Protein AF-A0A0U9HES3-F1 (afdb_monomer_lite)

InterPro domains:
  IPR045527 Protein of unknown function DUF6470 [PF20074] (12-110)

Radius of gyration: 42.8 Å; chains: 1; bounding box: 64×33×128 Å

pLDDT: mean 76.08, std 17.08, range [38.56, 95.5]

Structure (mmCIF, N/CA/C/O backbone):
data_AF-A0A0U9HES3-F1
#
_entry.id   AF-A0A0U9HES3-F1
#
loop_
_atom_site.group_PDB
_atom_site.id
_atom_site.type_symbol
_atom_site.label_at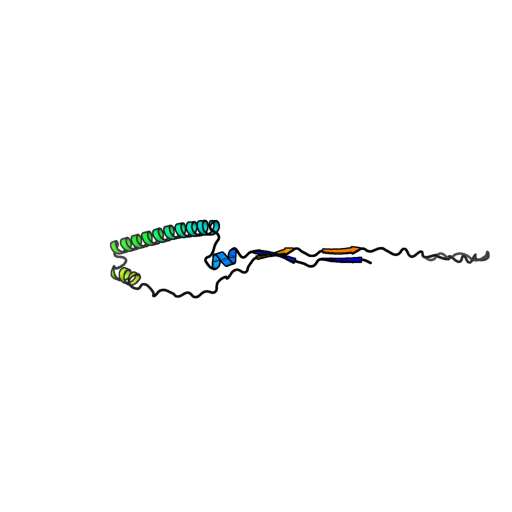om_id
_atom_site.label_alt_id
_atom_site.label_comp_id
_atom_site.label_asym_id
_atom_site.label_entity_id
_atom_site.label_seq_id
_atom_site.pdbx_PDB_ins_code
_atom_site.Cartn_x
_atom_site.Cartn_y
_atom_site.Cartn_z
_atom_site.occupancy
_atom_site.B_iso_or_equiv
_atom_site.auth_seq_id
_atom_site.auth_comp_id
_atom_site.auth_asym_id
_atom_site.auth_atom_id
_atom_site.pdbx_PDB_model_num
ATOM 1 N N . MET A 1 1 ? 31.303 -2.584 -45.183 1.00 54.72 1 MET A N 1
ATOM 2 C CA . MET A 1 1 ? 30.115 -2.832 -44.343 1.00 54.72 1 MET A CA 1
ATOM 3 C C . MET A 1 1 ? 30.478 -2.402 -42.937 1.00 54.72 1 MET A C 1
ATOM 5 O O . MET A 1 1 ? 31.447 -2.932 -42.409 1.00 54.72 1 MET A O 1
ATOM 9 N N . SER A 1 2 ? 29.793 -1.398 -42.396 1.00 58.09 2 SER A N 1
ATOM 10 C CA . SER A 1 2 ? 29.984 -0.942 -41.016 1.00 58.09 2 SER A CA 1
ATOM 11 C C . SER A 1 2 ? 28.697 -1.216 -40.248 1.00 58.09 2 SER A C 1
ATOM 13 O O . SER A 1 2 ? 27.605 -0.959 -40.758 1.00 58.09 2 SER A O 1
ATOM 15 N N . SER A 1 3 ? 28.822 -1.786 -39.055 1.00 51.44 3 SER A N 1
ATOM 16 C CA . SER A 1 3 ? 27.701 -2.021 -38.148 1.00 51.44 3 SER A CA 1
ATOM 17 C C . SER A 1 3 ? 28.072 -1.518 -36.763 1.00 51.44 3 SER A C 1
ATOM 19 O O . SER A 1 3 ? 29.130 -1.884 -36.246 1.00 51.44 3 SER A O 1
ATOM 21 N N . SER A 1 4 ? 27.199 -0.711 -36.166 1.00 73.94 4 SER A N 1
ATOM 22 C CA . SER A 1 4 ? 27.336 -0.222 -34.793 1.00 73.94 4 SER A CA 1
ATOM 23 C C . SER A 1 4 ? 26.193 -0.773 -33.949 1.00 73.94 4 SER A C 1
ATOM 25 O O . SER A 1 4 ? 25.033 -0.711 -34.359 1.00 73.94 4 SER A O 1
ATOM 27 N N . ILE A 1 5 ? 26.527 -1.336 -32.789 1.00 76.12 5 ILE A N 1
ATOM 28 C CA . ILE A 1 5 ? 25.572 -1.913 -31.840 1.00 76.12 5 ILE A CA 1
ATOM 29 C C . ILE A 1 5 ? 25.759 -1.204 -30.505 1.00 76.12 5 ILE A C 1
ATOM 31 O O . ILE A 1 5 ? 26.845 -1.238 -29.925 1.00 76.12 5 ILE A O 1
ATOM 35 N N . THR A 1 6 ? 24.688 -0.603 -29.999 1.00 82.88 6 THR A N 1
ATOM 36 C CA . THR A 1 6 ? 24.611 -0.125 -28.617 1.00 82.88 6 THR A CA 1
ATOM 37 C C . THR A 1 6 ? 23.883 -1.174 -27.787 1.00 82.88 6 THR A C 1
ATOM 39 O O . THR A 1 6 ? 22.883 -1.730 -28.227 1.00 82.88 6 THR A O 1
ATOM 42 N N . PHE A 1 7 ? 24.388 -1.483 -26.592 1.00 86.31 7 PHE A N 1
ATOM 43 C CA . PHE A 1 7 ? 23.747 -2.439 -25.686 1.00 86.31 7 PHE A CA 1
ATOM 44 C C . PHE A 1 7 ? 22.691 -1.761 -24.817 1.00 86.31 7 PHE A C 1
ATOM 46 O O . PHE A 1 7 ? 22.826 -0.586 -24.481 1.00 86.31 7 PHE A O 1
ATOM 53 N N . CYS A 1 8 ? 21.686 -2.534 -24.402 1.00 85.19 8 CYS A N 1
ATOM 54 C CA . CYS A 1 8 ? 20.716 -2.101 -23.403 1.00 85.19 8 CYS A CA 1
ATOM 55 C C . CYS A 1 8 ? 21.430 -1.718 -22.100 1.00 85.19 8 CYS A C 1
ATOM 57 O O . CYS A 1 8 ? 22.331 -2.432 -21.647 1.00 85.19 8 CYS A O 1
ATOM 59 N N . ARG A 1 9 ? 21.018 -0.612 -21.480 1.00 90.31 9 ARG A N 1
ATOM 60 C CA . ARG A 1 9 ? 21.577 -0.140 -20.207 1.00 90.31 9 ARG A CA 1
ATOM 61 C C . ARG A 1 9 ? 20.471 0.062 -19.185 1.00 90.31 9 ARG A C 1
ATOM 63 O O . ARG A 1 9 ? 19.368 0.474 -19.525 1.00 90.31 9 ARG A O 1
ATOM 70 N N . ILE A 1 10 ? 20.768 -0.237 -17.923 1.00 90.12 10 ILE A N 1
ATOM 71 C CA . ILE A 1 10 ? 19.884 0.128 -16.814 1.00 90.12 10 ILE A CA 1
ATOM 72 C C . ILE A 1 10 ? 19.993 1.640 -16.634 1.00 90.12 10 ILE A C 1
ATOM 74 O O . ILE A 1 10 ? 21.084 2.155 -16.397 1.00 90.12 10 ILE A O 1
ATOM 78 N N . GLN A 1 11 ? 18.868 2.335 -16.746 1.00 92.12 11 GLN A N 1
ATOM 79 C CA . GLN A 1 11 ? 18.795 3.781 -16.571 1.00 92.12 11 GLN A CA 1
ATOM 80 C C . GLN A 1 11 ? 18.552 4.143 -15.103 1.00 92.12 11 GLN A C 1
ATOM 82 O O . GLN A 1 11 ? 19.149 5.082 -14.582 1.00 92.12 11 GLN A O 1
ATOM 87 N N . ASN A 1 12 ? 17.659 3.407 -14.435 1.00 93.50 12 ASN A N 1
ATOM 88 C CA . ASN A 1 12 ? 17.255 3.686 -13.061 1.00 93.50 12 ASN A CA 1
ATOM 89 C C . ASN A 1 12 ? 16.757 2.409 -12.368 1.00 93.50 12 ASN A C 1
ATOM 91 O O . ASN A 1 12 ? 16.147 1.551 -13.007 1.00 93.50 12 ASN A O 1
ATOM 95 N N . ILE A 1 13 ? 17.006 2.307 -11.064 1.00 93.38 13 ILE A N 1
ATOM 96 C CA . ILE A 1 13 ? 16.381 1.330 -10.175 1.00 93.38 13 ILE A CA 1
ATOM 97 C C . ILE A 1 13 ? 15.694 2.106 -9.046 1.0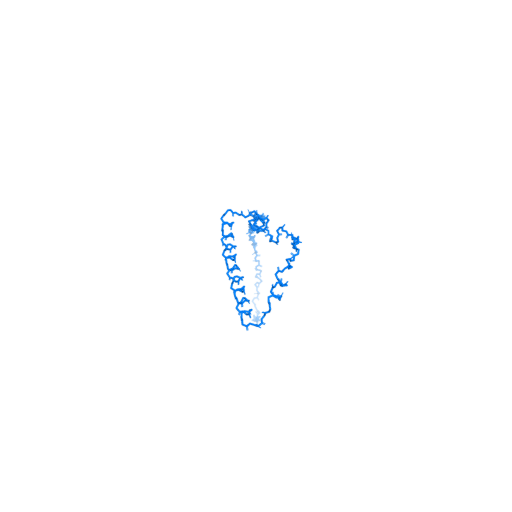0 93.38 13 ILE A C 1
ATOM 99 O O . ILE A 1 13 ? 16.363 2.713 -8.207 1.00 93.38 13 ILE A O 1
ATOM 103 N N . ASP A 1 14 ? 14.365 2.071 -9.014 1.00 93.12 14 ASP A N 1
ATOM 104 C CA . ASP A 1 14 ? 13.544 2.731 -8.004 1.00 93.12 14 ASP A CA 1
ATOM 105 C C . ASP A 1 14 ? 13.216 1.771 -6.846 1.00 93.12 14 ASP A C 1
ATOM 107 O O . ASP A 1 14 ? 12.565 0.737 -7.026 1.00 93.12 14 ASP A O 1
ATOM 111 N N . TYR A 1 15 ? 13.666 2.149 -5.645 1.00 91.12 15 TYR A N 1
ATOM 112 C CA . TYR A 1 15 ? 13.486 1.422 -4.381 1.00 91.12 15 TYR A CA 1
ATOM 113 C C . TYR A 1 15 ? 12.421 2.040 -3.463 1.00 91.12 15 TYR A C 1
ATOM 115 O O . TYR A 1 15 ? 12.321 1.650 -2.297 1.00 91.12 15 TYR A O 1
ATOM 123 N N . SER A 1 16 ? 11.658 3.028 -3.933 1.00 90.62 16 SER A N 1
ATOM 124 C CA . SER A 1 16 ? 10.675 3.753 -3.118 1.00 90.62 16 SER A CA 1
ATOM 125 C C . SER A 1 16 ? 9.680 2.816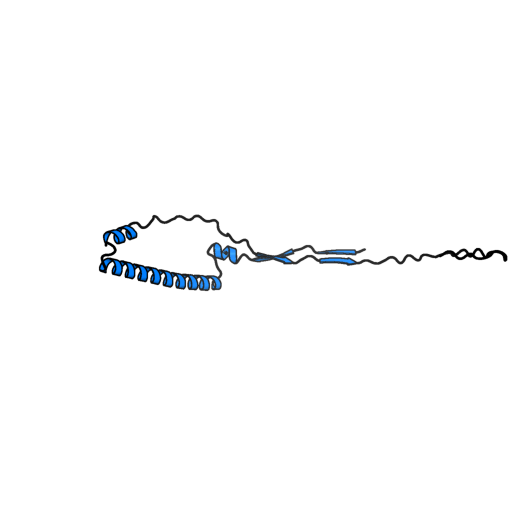 -2.420 1.00 90.62 16 SER A C 1
ATOM 127 O O . SER A 1 16 ? 9.498 2.919 -1.207 1.00 90.62 16 SER A O 1
ATOM 129 N N . ALA A 1 17 ? 9.121 1.850 -3.155 1.00 89.12 17 ALA A N 1
ATOM 130 C CA . ALA A 1 17 ? 8.195 0.851 -2.621 1.00 89.12 17 ALA A CA 1
ATOM 131 C C . ALA A 1 17 ? 8.856 -0.073 -1.585 1.00 89.12 17 ALA A C 1
ATOM 133 O O . ALA A 1 17 ? 8.338 -0.228 -0.483 1.00 89.12 17 ALA A O 1
ATOM 134 N N . CYS A 1 18 ? 10.041 -0.613 -1.893 1.00 91.31 18 CYS A N 1
ATOM 135 C CA . CYS A 1 18 ? 10.789 -1.472 -0.970 1.00 91.31 18 CYS A CA 1
ATOM 136 C C . CYS A 1 18 ? 11.062 -0.767 0.364 1.00 91.31 18 CYS A C 1
ATOM 138 O O . CYS A 1 18 ? 10.906 -1.350 1.433 1.00 91.31 18 CYS A O 1
ATOM 140 N N . ARG A 1 19 ? 11.462 0.509 0.308 1.00 89.88 19 ARG A N 1
ATOM 141 C CA . ARG A 1 19 ? 11.743 1.303 1.508 1.00 89.88 19 ARG A CA 1
ATOM 142 C C . ARG A 1 19 ? 10.493 1.556 2.334 1.00 89.88 19 ARG A C 1
ATOM 144 O O . ARG A 1 19 ? 10.568 1.451 3.553 1.00 89.88 19 ARG A O 1
ATOM 151 N N . ALA A 1 20 ? 9.370 1.865 1.689 1.00 89.81 20 ALA A N 1
ATOM 152 C CA . ALA A 1 20 ? 8.103 2.055 2.383 1.00 89.81 20 ALA A CA 1
ATOM 153 C C . ALA A 1 20 ? 7.687 0.789 3.151 1.00 89.81 20 ALA A C 1
ATOM 155 O O . ALA A 1 20 ? 7.353 0.884 4.328 1.00 89.81 20 ALA A O 1
ATOM 156 N N . GLU A 1 21 ? 7.812 -0.391 2.538 1.00 89.12 21 GLU A N 1
ATOM 157 C CA . GLU A 1 21 ? 7.504 -1.678 3.185 1.00 89.12 21 GLU A CA 1
ATOM 158 C C . GLU A 1 21 ? 8.446 -2.027 4.338 1.00 89.12 21 GLU A C 1
ATOM 160 O O . GLU A 1 21 ? 8.037 -2.651 5.311 1.00 89.12 21 GLU A O 1
ATOM 165 N N . MET A 1 22 ? 9.706 -1.598 4.260 1.00 88.69 22 MET A N 1
ATOM 166 C CA . MET A 1 22 ? 10.670 -1.755 5.351 1.00 88.69 22 MET A CA 1
ATOM 167 C C . MET A 1 22 ? 10.467 -0.746 6.497 1.00 88.69 22 MET A C 1
ATOM 169 O O . MET A 1 22 ? 11.256 -0.742 7.440 1.00 88.69 22 MET A O 1
ATOM 173 N N . GLY A 1 23 ? 9.455 0.126 6.425 1.00 88.94 23 GLY A N 1
ATOM 174 C CA . GLY A 1 23 ? 9.179 1.142 7.447 1.00 88.94 23 GLY A CA 1
ATOM 175 C C . GLY A 1 23 ? 9.930 2.462 7.253 1.00 88.94 23 GLY A C 1
ATOM 176 O O . GLY A 1 23 ? 9.971 3.289 8.161 1.00 88.94 23 GLY A O 1
ATOM 177 N N . TYR A 1 24 ? 10.499 2.697 6.068 1.00 90.31 24 TYR A N 1
ATOM 178 C CA . TYR A 1 24 ? 11.219 3.926 5.717 1.00 90.31 24 TYR A CA 1
ATOM 179 C C . TYR A 1 24 ? 10.603 4.657 4.505 1.00 90.31 24 TYR A C 1
ATOM 181 O O . TYR A 1 24 ? 11.306 4.910 3.518 1.00 90.31 24 TYR A O 1
ATOM 189 N N . PRO A 1 25 ? 9.299 5.005 4.525 1.00 92.25 25 PRO A N 1
ATOM 190 C CA . PRO A 1 25 ? 8.682 5.777 3.450 1.00 92.25 25 PRO A CA 1
ATOM 191 C C . PRO A 1 25 ? 9.252 7.202 3.363 1.00 92.25 25 PRO A C 1
ATOM 193 O O . PRO A 1 25 ? 9.824 7.739 4.314 1.00 92.25 25 PRO A O 1
ATOM 196 N N . SER A 1 26 ? 9.067 7.850 2.209 1.00 92.31 26 SER A N 1
ATOM 197 C CA . SER A 1 26 ? 9.363 9.283 2.084 1.00 92.31 26 SER A CA 1
ATOM 198 C C . SER A 1 26 ? 8.436 10.106 2.997 1.00 92.31 26 SER A C 1
ATOM 200 O O . SER A 1 26 ? 7.304 9.675 3.219 1.00 92.31 26 SER A O 1
ATOM 202 N N . PRO A 1 27 ? 8.831 11.301 3.484 1.00 92.56 27 PRO A N 1
ATOM 203 C CA . PRO A 1 27 ? 7.990 12.096 4.388 1.00 92.56 27 PRO A CA 1
ATOM 204 C C . PRO A 1 27 ? 6.591 12.407 3.840 1.00 92.56 27 PRO A C 1
ATOM 206 O O . PRO A 1 27 ? 5.617 12.394 4.586 1.00 92.56 27 PRO A O 1
ATOM 209 N N . LEU A 1 28 ? 6.483 12.655 2.531 1.00 92.25 28 LEU A N 1
ATOM 210 C CA . LEU A 1 28 ? 5.200 12.901 1.872 1.00 92.25 28 LEU A CA 1
ATOM 211 C C . LEU A 1 28 ? 4.346 11.629 1.783 1.00 92.25 28 LEU A C 1
ATOM 213 O O . LEU A 1 28 ? 3.136 11.684 1.953 1.00 92.25 28 LEU A O 1
ATOM 217 N N . THR A 1 29 ? 4.965 10.480 1.515 1.00 90.00 29 THR A N 1
ATOM 218 C CA . THR A 1 29 ? 4.259 9.191 1.507 1.00 90.00 29 THR A CA 1
ATOM 219 C C . THR A 1 29 ? 3.794 8.823 2.916 1.00 90.00 29 THR A C 1
ATOM 221 O O . THR A 1 29 ? 2.652 8.419 3.097 1.00 90.00 29 THR A O 1
ATOM 224 N N . ALA A 1 30 ? 4.655 9.024 3.917 1.00 92.62 30 ALA A N 1
ATOM 225 C CA . ALA A 1 30 ? 4.365 8.748 5.319 1.00 92.62 30 ALA A CA 1
ATOM 226 C C . ALA A 1 30 ? 3.158 9.547 5.823 1.00 92.62 30 ALA A C 1
ATOM 228 O O . ALA A 1 30 ? 2.287 8.991 6.482 1.00 92.62 30 ALA A O 1
ATOM 229 N N . SER A 1 31 ? 3.072 10.837 5.480 1.00 93.12 31 SER A N 1
ATOM 230 C CA . SER A 1 31 ? 1.963 11.682 5.928 1.00 93.12 31 SER A CA 1
ATOM 231 C C . SER A 1 31 ? 0.612 11.242 5.362 1.00 93.12 31 SER A C 1
ATOM 233 O O . SER A 1 31 ? -0.386 11.313 6.074 1.00 93.12 31 SER A O 1
ATOM 235 N N . MET A 1 32 ? 0.572 10.759 4.116 1.00 92.88 32 MET A N 1
ATOM 236 C CA . MET A 1 32 ? -0.645 10.188 3.530 1.00 92.88 32 MET A CA 1
ATOM 237 C C . MET A 1 32 ? -1.017 8.870 4.211 1.00 92.88 32 MET A C 1
ATOM 239 O O . MET A 1 32 ? -2.156 8.714 4.631 1.00 92.88 32 MET A O 1
ATOM 243 N N . MET A 1 33 ? -0.043 7.976 4.410 1.00 91.25 33 MET A N 1
ATOM 244 C CA . MET A 1 33 ? -0.273 6.700 5.096 1.00 91.25 33 MET A CA 1
ATOM 245 C C . MET A 1 33 ? -0.838 6.900 6.508 1.00 91.25 33 MET A C 1
ATOM 247 O O . MET A 1 33 ? -1.831 6.276 6.862 1.00 91.25 33 MET A O 1
ATOM 251 N N . TRP A 1 34 ? -0.254 7.805 7.299 1.00 92.38 34 TRP A N 1
ATOM 252 C CA . TRP A 1 34 ? -0.731 8.084 8.658 1.00 92.38 34 TRP A CA 1
ATOM 253 C C . TRP A 1 34 ? -2.100 8.749 8.692 1.00 92.38 34 TRP A C 1
ATOM 255 O O . TRP A 1 34 ? -2.856 8.544 9.638 1.00 92.38 34 TRP A O 1
ATOM 265 N N . LYS A 1 35 ? -2.427 9.560 7.682 1.00 95.12 35 LYS A N 1
ATOM 266 C CA . LYS A 1 35 ? -3.769 10.120 7.554 1.00 95.12 35 LYS A CA 1
ATOM 267 C C . LYS A 1 35 ? -4.789 8.997 7.352 1.00 95.12 35 LYS A C 1
ATOM 269 O O . LYS A 1 35 ? -5.777 8.957 8.07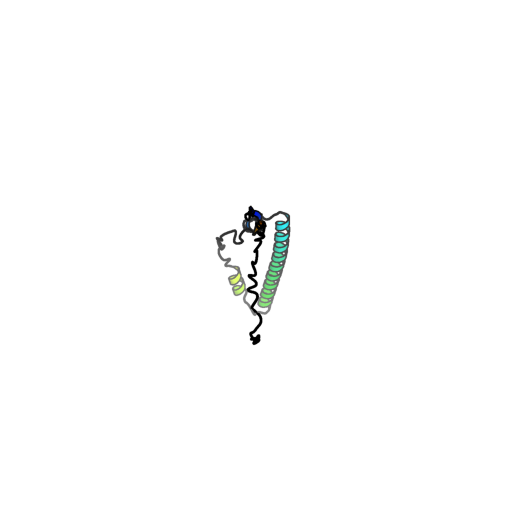8 1.00 95.12 35 LYS A O 1
ATOM 274 N N . ASP A 1 36 ? -4.534 8.103 6.403 1.00 94.00 36 ASP A N 1
ATOM 275 C CA . ASP A 1 36 ? -5.446 7.004 6.078 1.00 94.00 36 ASP A CA 1
ATOM 276 C C . ASP A 1 36 ? -5.594 6.042 7.273 1.00 94.00 36 ASP A C 1
ATOM 278 O O . ASP A 1 36 ? -6.702 5.639 7.625 1.00 94.00 36 ASP A O 1
ATOM 282 N N . GLU A 1 37 ? -4.491 5.751 7.969 1.00 94.06 37 GLU A N 1
ATOM 283 C CA . GLU A 1 37 ? -4.490 4.957 9.203 1.00 94.06 37 GLU A CA 1
ATOM 284 C C . GLU A 1 37 ? -5.308 5.625 10.320 1.00 94.06 37 GLU A C 1
ATOM 286 O O . GLU A 1 37 ? -6.086 4.962 11.009 1.00 94.06 37 GLU A O 1
ATOM 291 N N . ALA A 1 38 ? -5.185 6.945 10.488 1.00 93.62 38 ALA A N 1
ATOM 292 C CA . ALA A 1 38 ? -5.970 7.687 11.469 1.00 93.62 38 ALA A CA 1
ATOM 293 C C . ALA A 1 38 ? -7.470 7.668 11.136 1.00 93.62 38 ALA A C 1
ATOM 295 O O . ALA A 1 38 ? -8.289 7.478 12.036 1.00 93.62 38 ALA A O 1
ATOM 296 N N . GLU A 1 39 ? -7.840 7.823 9.862 1.00 95.50 39 GLU A N 1
ATOM 297 C CA . GLU A 1 39 ? -9.234 7.716 9.414 1.00 95.50 39 GLU A CA 1
ATOM 298 C C . GLU A 1 39 ? -9.801 6.323 9.710 1.00 95.50 39 GLU A C 1
ATOM 300 O O . GLU A 1 39 ? -10.874 6.205 10.307 1.00 95.50 39 GLU A O 1
ATOM 305 N N . GLN A 1 40 ? -9.053 5.269 9.384 1.00 95.19 40 GLN A N 1
ATOM 306 C CA . GLN A 1 40 ? -9.463 3.895 9.662 1.00 95.19 40 GLN A CA 1
ATOM 307 C C . GLN A 1 40 ? -9.578 3.617 11.167 1.00 95.19 40 GLN A C 1
ATOM 309 O O . GLN A 1 40 ? -10.537 2.988 11.608 1.00 95.19 40 GLN A O 1
ATOM 314 N N . SER A 1 41 ? -8.649 4.128 11.975 1.00 93.94 41 SER A N 1
ATOM 315 C CA . SER A 1 41 ? -8.688 3.997 13.435 1.00 93.94 41 SER A CA 1
ATOM 316 C C . SER A 1 41 ? -9.934 4.654 14.042 1.00 93.94 41 SER A C 1
ATOM 318 O O . SER A 1 41 ? -10.600 4.065 14.897 1.00 93.94 41 SER A O 1
ATOM 320 N N . VAL A 1 42 ? -10.312 5.840 13.554 1.00 94.56 42 VAL A N 1
ATOM 321 C CA . VAL A 1 42 ? -11.543 6.522 13.984 1.00 94.56 42 VAL A CA 1
ATOM 322 C C . VAL A 1 42 ? -12.786 5.715 13.608 1.00 94.56 42 VAL A C 1
ATOM 324 O O . VAL A 1 42 ? -13.684 5.574 14.439 1.00 94.56 42 VAL A O 1
ATOM 327 N N . LEU A 1 43 ? -12.841 5.167 12.391 1.00 94.75 43 LEU A N 1
ATOM 328 C CA . LEU A 1 43 ? -13.957 4.323 11.955 1.00 94.75 43 LEU A CA 1
ATOM 329 C C . LEU A 1 43 ? -14.075 3.062 12.816 1.00 94.75 43 LEU A C 1
ATOM 331 O O . LEU A 1 43 ? -15.144 2.812 13.369 1.00 94.75 43 LEU A O 1
ATOM 335 N N . ASN A 1 44 ? -12.971 2.348 13.031 1.00 92.12 44 ASN A N 1
ATOM 336 C CA . ASN A 1 44 ? -12.937 1.155 13.879 1.00 92.12 44 ASN A CA 1
ATOM 337 C C . ASN A 1 44 ? -13.395 1.465 15.313 1.00 92.12 44 ASN A C 1
ATOM 339 O O . ASN A 1 44 ? -14.123 0.685 15.925 1.00 92.12 44 ASN A O 1
ATOM 343 N N . TYR A 1 45 ? -13.003 2.621 15.859 1.00 92.50 45 TYR A N 1
ATOM 344 C CA . TYR A 1 45 ? -13.444 3.042 17.187 1.00 92.50 45 TYR A CA 1
ATOM 345 C C . TYR A 1 45 ? -14.953 3.319 17.239 1.00 92.50 45 TYR A C 1
ATOM 347 O O . TYR A 1 45 ? -15.616 2.940 18.206 1.00 92.50 45 TYR A O 1
ATOM 355 N N . LEU A 1 46 ? -15.512 3.969 16.214 1.00 91.75 46 LEU A N 1
ATOM 356 C CA . LEU A 1 46 ? -16.954 4.207 16.125 1.00 91.75 46 LEU A CA 1
ATOM 357 C C . LEU A 1 46 ? -17.734 2.897 15.997 1.00 91.75 46 LEU A C 1
ATOM 359 O O . LEU A 1 46 ? -18.736 2.726 16.692 1.00 91.75 46 LEU A O 1
ATOM 363 N N . GLU A 1 47 ? -17.261 1.973 15.163 1.00 91.50 47 GLU A N 1
ATOM 364 C CA . GLU A 1 47 ? -17.845 0.638 15.009 1.00 91.50 47 GLU A CA 1
ATOM 365 C C . GLU A 1 47 ? -17.843 -0.121 16.335 1.00 91.50 47 GLU A C 1
ATOM 367 O O . GLU A 1 47 ? -18.898 -0.570 16.786 1.00 91.50 47 GLU A O 1
ATOM 372 N N . ALA A 1 48 ? -16.694 -0.176 17.016 1.00 87.75 48 ALA A N 1
ATOM 373 C CA . ALA A 1 48 ? -16.574 -0.810 18.325 1.00 87.75 48 ALA A CA 1
ATOM 374 C C . ALA A 1 48 ? -17.524 -0.171 19.347 1.00 87.75 48 ALA A C 1
ATOM 376 O O . ALA A 1 48 ? -18.244 -0.870 20.060 1.00 87.75 48 ALA A O 1
ATOM 377 N N . LYS A 1 49 ? -17.594 1.166 19.388 1.00 88.50 49 LYS A N 1
ATOM 378 C CA . LYS A 1 49 ? -18.466 1.876 20.330 1.00 88.50 49 LYS A CA 1
ATOM 379 C C . LYS A 1 49 ? -19.947 1.623 20.055 1.00 88.50 49 LYS A C 1
ATOM 381 O O . LYS A 1 49 ? -20.714 1.477 21.008 1.00 88.50 49 LYS A O 1
ATOM 386 N N . SER A 1 50 ? -20.340 1.573 18.783 1.00 89.31 50 SER A N 1
ATOM 387 C CA . SER A 1 50 ? -21.708 1.243 18.376 1.00 89.31 50 SER A CA 1
ATOM 388 C C . SER A 1 50 ? -22.059 -0.188 18.771 1.00 89.31 50 SER A C 1
ATOM 390 O O . SER A 1 50 ? -23.083 -0.401 19.415 1.00 89.31 50 SER A O 1
ATOM 392 N N . ALA A 1 51 ? -21.175 -1.147 18.481 1.00 86.19 51 ALA A N 1
ATOM 393 C CA . ALA A 1 51 ? -21.365 -2.549 18.837 1.00 86.19 51 ALA A CA 1
ATOM 394 C C . ALA A 1 51 ? -21.510 -2.745 20.356 1.00 86.19 51 ALA A C 1
ATOM 396 O O . ALA A 1 51 ? -22.411 -3.456 20.803 1.00 86.19 51 ALA A O 1
ATOM 397 N N . SER A 1 52 ? -20.697 -2.060 21.172 1.00 82.12 52 SER A N 1
ATOM 398 C CA . SER A 1 52 ? -20.854 -2.088 22.633 1.00 82.12 52 SER A CA 1
ATOM 399 C C . SER A 1 52 ? -22.194 -1.501 23.095 1.00 82.12 52 SER A C 1
ATOM 401 O O . SER A 1 52 ? -22.784 -1.991 24.057 1.00 82.12 52 SER A O 1
ATOM 403 N N . GLY A 1 53 ? -22.683 -0.447 22.434 1.00 83.19 53 GLY A N 1
ATOM 404 C CA . GLY A 1 53 ? -23.991 0.147 22.723 1.00 83.19 53 GLY A CA 1
ATOM 405 C C . GLY A 1 53 ? -25.147 -0.802 22.402 1.00 83.19 53 GLY A C 1
ATOM 406 O O . GLY A 1 53 ? -26.055 -0.963 23.219 1.00 83.19 53 GLY A O 1
ATOM 407 N N . ASP A 1 54 ? -25.078 -1.482 21.258 1.00 82.69 54 ASP A N 1
ATOM 408 C CA . ASP A 1 54 ? -26.057 -2.494 20.855 1.00 82.69 54 ASP A CA 1
ATOM 409 C C . ASP A 1 54 ? -26.061 -3.689 21.816 1.00 82.69 54 ASP A C 1
ATOM 411 O O . ASP A 1 54 ? -27.131 -4.142 22.231 1.00 82.69 54 ASP A O 1
ATOM 415 N N . ALA A 1 55 ? -24.881 -4.153 22.240 1.00 78.62 55 ALA A N 1
ATOM 416 C CA . ALA A 1 55 ? -24.744 -5.204 23.247 1.00 78.62 55 ALA A CA 1
ATOM 417 C C . ALA A 1 55 ? -25.373 -4.793 24.590 1.00 78.62 55 ALA A C 1
ATOM 419 O O . ALA A 1 55 ? -26.124 -5.566 25.188 1.00 78.62 55 ALA A O 1
ATOM 420 N N . LEU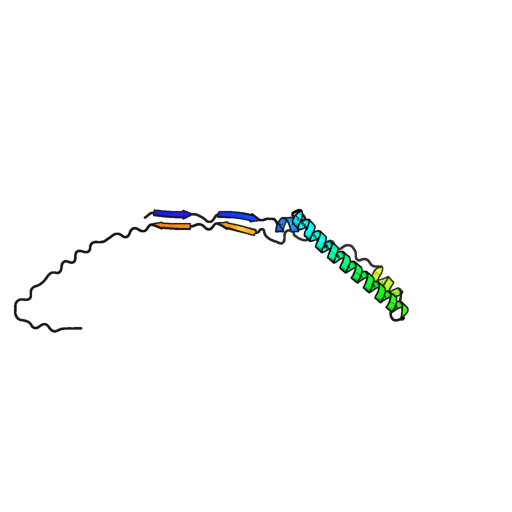 A 1 56 ? -25.146 -3.554 25.040 1.00 80.50 56 LEU A N 1
ATOM 421 C CA . LEU A 1 56 ? -25.758 -3.030 26.263 1.00 80.50 56 LEU A CA 1
ATOM 422 C C . LEU A 1 56 ? -27.289 -2.945 26.151 1.00 80.50 56 LEU A C 1
ATOM 424 O O . LEU A 1 56 ? -28.001 -3.342 27.073 1.00 80.50 56 LEU A O 1
ATOM 428 N N . GLY A 1 57 ? -27.808 -2.488 25.011 1.00 77.69 57 GLY A N 1
ATOM 429 C CA . GLY A 1 57 ? -29.249 -2.470 24.751 1.00 77.69 57 GLY A CA 1
ATOM 430 C C . GLY A 1 57 ? -29.861 -3.874 24.666 1.00 77.69 57 GLY A C 1
ATOM 431 O O . GLY A 1 57 ? -31.013 -4.077 25.055 1.00 77.69 57 GLY A O 1
ATOM 432 N N . ALA A 1 58 ? -29.107 -4.863 24.183 1.00 74.38 58 ALA A N 1
ATOM 433 C CA . ALA A 1 58 ? -29.527 -6.263 24.167 1.00 74.38 58 ALA A CA 1
ATOM 434 C C . ALA A 1 58 ? -29.584 -6.869 25.580 1.00 74.38 58 ALA A C 1
ATOM 436 O O . ALA A 1 58 ? -30.505 -7.639 25.866 1.00 74.38 58 ALA A O 1
ATOM 437 N N . ILE A 1 59 ? -28.665 -6.474 26.469 1.00 72.25 59 ILE A N 1
ATOM 438 C CA . ILE A 1 59 ? -28.713 -6.814 27.899 1.00 72.25 59 ILE A CA 1
ATOM 439 C C . ILE A 1 59 ? -29.962 -6.212 28.553 1.00 72.25 59 ILE A C 1
ATOM 441 O O . ILE A 1 59 ? -30.694 -6.919 29.245 1.00 72.25 59 ILE A O 1
ATOM 445 N N . GLU A 1 60 ? -30.251 -4.930 28.309 1.00 72.75 60 GLU A N 1
ATOM 446 C CA . GLU A 1 60 ? -31.425 -4.251 28.880 1.00 72.75 60 GLU A CA 1
ATOM 447 C C . GLU A 1 60 ? -32.748 -4.897 28.433 1.00 72.75 60 GLU A C 1
ATOM 449 O O . GLU A 1 60 ? -33.694 -5.006 29.214 1.00 72.75 60 GLU A O 1
ATOM 454 N N . LYS A 1 61 ? -32.805 -5.396 27.193 1.00 78.12 61 LYS A N 1
ATOM 455 C CA . LYS A 1 61 ? -33.958 -6.135 26.650 1.00 78.12 61 LYS A CA 1
ATOM 456 C C . LYS A 1 61 ? -34.057 -7.587 27.144 1.00 78.12 61 LYS A C 1
ATOM 458 O O . LYS A 1 61 ? -35.019 -8.268 26.796 1.00 78.12 61 LYS A O 1
ATOM 463 N N . GLY A 1 62 ? -33.098 -8.055 27.947 1.00 68.94 62 GLY A N 1
ATOM 464 C CA . GLY A 1 62 ? -33.065 -9.407 28.513 1.00 68.94 62 GLY A CA 1
ATOM 465 C C . GLY A 1 62 ? -32.646 -10.505 27.528 1.00 68.94 62 GLY A C 1
ATOM 466 O O . GLY A 1 62 ? -32.826 -11.682 27.828 1.00 68.94 62 GLY A O 1
ATOM 467 N N . SER A 1 63 ? -32.113 -10.138 26.360 1.00 62.34 63 SER A N 1
ATOM 468 C CA . SER A 1 63 ? -31.764 -11.073 25.281 1.00 62.34 63 SER A CA 1
ATOM 469 C C . SER A 1 63 ? -30.365 -11.683 25.430 1.00 62.34 63 SER A C 1
ATOM 471 O O . SER A 1 63 ? -30.101 -12.732 24.851 1.00 62.34 63 SER A O 1
ATOM 473 N N . VAL A 1 64 ? -29.469 -11.018 26.167 1.00 66.19 64 VAL A N 1
ATOM 474 C CA . VAL A 1 64 ? -28.060 -11.403 26.377 1.00 66.19 64 VAL A CA 1
ATOM 475 C C . VAL A 1 64 ? -27.710 -11.179 27.851 1.00 66.19 64 VAL A C 1
ATOM 477 O O . VAL A 1 64 ? -28.114 -10.162 28.419 1.00 66.19 64 VAL A O 1
ATOM 480 N N . SER A 1 65 ? -26.997 -12.105 28.503 1.00 72.25 65 SER A N 1
ATOM 481 C CA . SER A 1 65 ? -26.615 -11.940 29.911 1.00 72.25 65 SER A CA 1
ATOM 482 C C . SER A 1 65 ? -25.299 -11.163 30.051 1.00 72.25 65 SER A C 1
ATOM 484 O O . SER A 1 65 ? -24.430 -11.214 29.185 1.00 72.25 65 SER A O 1
ATOM 486 N N . ILE A 1 66 ? -25.112 -10.469 31.180 1.00 69.44 66 ILE A N 1
ATOM 487 C CA . ILE A 1 66 ? -23.827 -9.823 31.517 1.00 69.44 66 ILE A CA 1
ATOM 488 C C . ILE A 1 66 ? -22.666 -10.833 31.552 1.00 69.44 66 ILE A C 1
ATOM 490 O O . ILE A 1 66 ? -21.534 -10.455 31.265 1.00 69.44 66 ILE A O 1
ATOM 494 N N . GLY A 1 67 ? -22.937 -12.100 31.889 1.00 71.31 67 GLY A N 1
ATOM 495 C CA . GLY A 1 67 ? -21.922 -13.155 31.911 1.00 71.31 67 GLY A CA 1
ATOM 496 C C . GLY A 1 67 ? -21.343 -13.437 30.525 1.00 71.31 67 GLY A C 1
ATOM 497 O O . GLY A 1 67 ? -20.128 -13.536 30.397 1.00 71.31 67 GLY A O 1
ATOM 498 N N . ASP A 1 68 ? -22.195 -13.454 29.497 1.00 69.81 68 ASP A N 1
ATOM 499 C CA . ASP A 1 68 ? -21.790 -13.726 28.111 1.00 69.81 68 ASP A CA 1
ATOM 500 C C . ASP A 1 68 ? -20.900 -12.601 27.552 1.00 69.81 68 ASP A C 1
ATOM 502 O O . ASP A 1 68 ? -19.916 -12.858 26.864 1.00 69.81 68 ASP A O 1
ATOM 506 N N . VAL A 1 69 ? -21.205 -11.344 27.901 1.00 69.12 69 VAL A N 1
ATOM 507 C CA . VAL A 1 69 ? -20.399 -10.173 27.503 1.00 69.12 69 VAL A CA 1
ATOM 508 C C . VAL A 1 69 ? -19.077 -10.104 28.273 1.00 69.12 69 VAL A C 1
ATOM 510 O O . VAL A 1 69 ? -18.047 -9.720 27.724 1.00 69.12 69 VAL A O 1
ATOM 513 N N . ALA A 1 70 ? -19.075 -10.484 29.552 1.00 68.62 70 ALA A N 1
ATOM 514 C CA . ALA A 1 70 ? -17.847 -10.535 30.338 1.00 68.62 70 ALA A CA 1
ATOM 515 C C . ALA A 1 70 ? -16.899 -11.634 29.834 1.00 68.62 70 ALA A C 1
ATOM 517 O O . ALA A 1 70 ? -15.689 -11.415 29.791 1.00 68.62 70 ALA A O 1
ATOM 518 N N . GLU A 1 71 ? -17.427 -12.790 29.428 1.00 71.00 71 GLU A N 1
ATOM 519 C CA . GLU A 1 71 ? -16.634 -13.887 28.867 1.00 71.00 71 GLU A CA 1
ATOM 520 C C . GLU A 1 71 ? -15.989 -13.503 27.528 1.00 71.00 71 GLU A C 1
ATOM 522 O O . GLU A 1 71 ? -14.805 -13.781 27.335 1.00 71.00 71 GLU A O 1
ATOM 527 N N . SER A 1 72 ? -16.704 -12.792 26.647 1.00 68.44 72 SER A N 1
ATOM 528 C CA . SER A 1 72 ? -16.159 -12.360 25.351 1.00 68.44 72 SER A CA 1
ATOM 529 C C . SER A 1 72 ? -15.036 -11.321 25.455 1.00 68.44 72 SER A C 1
ATOM 531 O O . SER A 1 72 ? -14.183 -11.263 24.577 1.00 68.44 72 SER A O 1
ATOM 533 N N . GLU A 1 73 ? -15.019 -10.505 26.513 1.00 69.62 73 GLU A N 1
ATOM 534 C CA . GLU A 1 73 ? -14.047 -9.411 26.695 1.00 69.62 73 GLU A CA 1
ATOM 535 C C . GLU A 1 73 ? -12.867 -9.788 27.615 1.00 69.62 73 GLU A C 1
ATOM 537 O O . GLU A 1 73 ? -11.815 -9.148 27.584 1.00 69.62 73 GLU A O 1
ATOM 542 N N . SER A 1 74 ? -13.019 -10.811 28.468 1.00 68.06 74 SER A N 1
ATOM 543 C CA . SER A 1 74 ? -12.037 -11.121 29.527 1.00 68.06 74 SER A CA 1
ATOM 544 C C . SER A 1 74 ? -10.778 -11.837 29.040 1.00 68.06 74 SER A C 1
ATOM 546 O O . SER A 1 74 ? -9.768 -11.838 29.747 1.00 68.06 74 SER A O 1
ATOM 548 N N . PHE A 1 75 ? -10.812 -12.451 27.858 1.00 65.50 75 PHE A N 1
ATOM 549 C CA . PHE A 1 75 ? -9.680 -13.201 27.319 1.00 65.50 75 PHE A CA 1
ATOM 550 C C . PHE A 1 75 ? -9.086 -12.464 26.125 1.00 65.50 75 PHE A C 1
ATOM 552 O O . PHE A 1 75 ? -9.348 -12.790 24.973 1.00 65.50 75 PHE A O 1
ATOM 559 N N . THR A 1 76 ? -8.262 -11.456 26.408 1.00 67.06 76 THR A N 1
ATOM 560 C CA . THR A 1 76 ? -7.401 -10.865 25.383 1.00 67.06 76 THR A CA 1
ATOM 561 C C . THR A 1 76 ? -6.423 -11.940 24.915 1.00 67.06 76 THR A C 1
ATOM 563 O O . THR A 1 76 ? -5.614 -12.428 25.711 1.00 67.06 76 THR A O 1
ATOM 566 N N . GLU A 1 77 ? -6.525 -12.351 23.651 1.00 67.56 77 GLU A N 1
ATOM 567 C CA . GLU A 1 77 ? -5.598 -13.314 23.064 1.00 67.56 77 GLU A CA 1
ATOM 568 C C . GLU A 1 77 ? -4.147 -12.827 23.242 1.00 67.56 77 GLU A C 1
ATOM 570 O O . GLU A 1 77 ? -3.877 -11.620 23.182 1.00 67.56 77 GLU A O 1
ATOM 575 N N . PRO A 1 78 ? -3.197 -13.739 23.524 1.00 71.44 78 PRO A N 1
ATOM 576 C CA . PRO A 1 78 ? -1.794 -13.369 23.632 1.00 71.44 78 PRO A CA 1
ATOM 577 C C . PRO A 1 78 ? -1.334 -12.690 22.332 1.00 71.44 78 PRO A C 1
ATOM 579 O O . PRO A 1 78 ? -1.784 -13.083 21.256 1.00 71.44 78 PRO A O 1
ATOM 582 N N . PRO A 1 79 ? -0.436 -11.691 22.406 1.00 69.19 79 PRO A N 1
ATOM 583 C CA . PRO A 1 79 ? -0.044 -10.920 21.234 1.00 69.19 79 PRO A CA 1
ATOM 584 C C . PRO A 1 79 ? 0.547 -11.845 20.168 1.00 69.19 79 PRO A C 1
ATOM 586 O O . PRO A 1 79 ? 1.562 -12.509 20.401 1.00 69.19 79 PRO A O 1
ATOM 589 N N . GLU A 1 80 ? -0.091 -11.888 19.001 1.00 73.12 80 GLU A N 1
ATOM 590 C CA . GLU A 1 80 ? 0.403 -12.651 17.862 1.00 73.12 80 GLU A CA 1
ATOM 591 C C . GLU A 1 80 ? 1.752 -12.085 17.401 1.00 73.12 80 GLU A C 1
ATOM 593 O O . GLU A 1 80 ? 1.888 -10.899 17.089 1.00 73.12 80 GLU A O 1
ATOM 598 N N . VAL A 1 81 ? 2.777 -12.939 17.349 1.00 69.12 81 VAL A N 1
ATOM 599 C CA . VAL A 1 81 ? 4.083 -12.575 16.792 1.00 69.12 81 VAL A CA 1
ATOM 600 C C . VAL A 1 81 ? 4.091 -12.946 15.314 1.00 69.12 81 VAL A C 1
ATOM 602 O O . VAL A 1 81 ? 4.448 -14.063 14.942 1.00 69.12 81 VAL A O 1
ATOM 605 N N . ASN A 1 82 ? 3.714 -11.992 14.465 1.00 70.38 82 ASN A N 1
ATOM 606 C CA . ASN A 1 82 ? 3.797 -12.147 13.016 1.00 70.38 82 ASN A CA 1
ATOM 607 C C . ASN A 1 82 ? 5.207 -11.792 12.525 1.00 70.38 82 ASN A C 1
ATOM 609 O O . ASN A 1 82 ? 5.590 -10.624 12.466 1.00 70.38 82 ASN A O 1
ATOM 613 N N . ILE A 1 83 ? 5.993 -12.818 12.183 1.00 76.69 83 ILE A N 1
ATOM 614 C CA . ILE A 1 83 ? 7.275 -12.665 11.484 1.00 76.69 83 ILE A CA 1
ATOM 615 C C . ILE A 1 83 ? 6.987 -12.731 9.988 1.00 76.69 83 ILE A C 1
ATOM 617 O O . ILE A 1 83 ? 6.563 -13.768 9.483 1.00 76.69 83 ILE A O 1
ATOM 621 N N . ASP A 1 84 ? 7.239 -11.633 9.285 1.00 81.88 84 ASP A N 1
ATOM 622 C CA . ASP A 1 84 ? 7.008 -11.530 7.849 1.00 81.88 84 ASP A CA 1
ATOM 623 C C . ASP A 1 84 ? 8.282 -11.088 7.123 1.00 81.88 84 ASP A C 1
ATOM 625 O O . ASP A 1 84 ? 9.109 -10.347 7.664 1.00 81.88 84 ASP A O 1
ATOM 629 N N . ALA A 1 85 ? 8.456 -11.562 5.893 1.00 81.12 85 ALA A N 1
ATOM 630 C CA . ALA A 1 85 ? 9.583 -11.178 5.058 1.00 81.12 85 ALA A CA 1
ATOM 631 C C . ALA A 1 85 ? 9.249 -9.875 4.320 1.00 81.12 85 ALA A C 1
ATOM 633 O O . ALA A 1 85 ? 8.305 -9.818 3.532 1.00 81.12 85 ALA A O 1
ATOM 634 N N . VAL A 1 86 ? 10.056 -8.837 4.553 1.00 86.06 86 VAL A N 1
ATOM 635 C CA . VAL A 1 86 ? 9.970 -7.543 3.861 1.00 86.06 86 VAL A CA 1
ATOM 636 C C . VAL A 1 86 ? 11.315 -7.191 3.205 1.00 86.06 86 VAL A C 1
ATOM 638 O O . VAL A 1 86 ? 12.363 -7.487 3.788 1.00 86.06 86 VAL A O 1
ATOM 641 N N . PRO A 1 87 ? 11.327 -6.552 2.017 1.00 87.69 87 PRO A N 1
ATOM 642 C CA . PRO A 1 87 ? 10.170 -6.130 1.220 1.00 87.69 87 PRO A CA 1
ATOM 643 C C . PRO A 1 87 ? 9.551 -7.281 0.406 1.00 87.69 87 PRO A C 1
ATOM 645 O O . PRO A 1 87 ? 10.253 -8.167 -0.084 1.00 87.69 87 PRO A O 1
ATOM 648 N N . LYS A 1 88 ? 8.231 -7.239 0.230 1.00 89.62 88 LYS A N 1
ATOM 649 C CA . LYS A 1 88 ? 7.460 -8.125 -0.653 1.00 89.62 88 LYS A CA 1
ATOM 650 C C . LYS A 1 88 ? 7.438 -7.612 -2.089 1.00 89.62 88 LYS A C 1
ATOM 652 O O . LYS A 1 88 ? 7.389 -8.411 -3.024 1.00 89.62 88 LYS A O 1
ATOM 657 N N . THR A 1 89 ? 7.482 -6.295 -2.275 1.00 89.81 89 THR A N 1
ATOM 658 C CA . THR A 1 89 ? 7.480 -5.687 -3.607 1.00 89.81 89 THR A CA 1
ATOM 659 C C . THR A 1 89 ? 8.908 -5.556 -4.143 1.00 89.81 89 THR A C 1
ATOM 661 O O . THR A 1 89 ? 9.760 -4.954 -3.481 1.00 89.81 89 THR A O 1
ATOM 664 N N . PRO A 1 90 ? 9.200 -6.075 -5.353 1.00 90.50 90 PRO A N 1
ATOM 665 C CA . PRO A 1 90 ? 10.503 -5.896 -5.982 1.00 90.50 90 PRO A CA 1
ATOM 666 C C . PRO A 1 90 ? 10.710 -4.443 -6.451 1.00 90.50 90 PRO A C 1
ATOM 668 O O . PRO A 1 90 ? 9.740 -3.743 -6.763 1.00 90.50 90 PRO A O 1
ATOM 671 N N . PRO A 1 91 ? 11.967 -3.978 -6.560 1.00 91.94 91 PRO A N 1
ATOM 672 C CA . PRO A 1 91 ? 12.266 -2.646 -7.075 1.00 91.94 91 PRO A CA 1
ATOM 673 C C . PRO A 1 91 ? 11.894 -2.524 -8.557 1.00 91.94 91 PRO A C 1
ATOM 675 O O . PRO A 1 91 ? 11.975 -3.489 -9.323 1.00 91.94 91 PRO A O 1
ATOM 678 N N . ARG A 1 92 ? 11.520 -1.316 -8.986 1.00 93.50 92 ARG A N 1
ATOM 679 C CA . ARG A 1 92 ? 11.187 -1.042 -10.392 1.00 93.50 92 ARG A CA 1
ATOM 680 C C . ARG A 1 92 ? 12.455 -0.688 -11.158 1.00 93.50 92 ARG A C 1
ATOM 682 O O . ARG A 1 92 ? 13.167 0.231 -10.769 1.00 93.50 92 ARG A O 1
ATOM 689 N N . ILE A 1 93 ? 12.731 -1.401 -12.248 1.00 94.06 93 ILE A N 1
ATOM 690 C CA . ILE A 1 93 ? 13.936 -1.194 -13.062 1.00 94.06 93 ILE A CA 1
ATOM 691 C C . ILE A 1 93 ? 13.539 -0.614 -14.417 1.00 94.06 93 ILE A C 1
ATOM 693 O O . ILE A 1 93 ? 12.745 -1.211 -15.144 1.00 94.06 93 ILE A O 1
ATOM 697 N N . THR A 1 94 ? 14.120 0.532 -14.759 1.00 94.12 94 THR A N 1
ATOM 698 C CA . THR A 1 94 ? 13.942 1.196 -16.053 1.00 94.12 94 THR A CA 1
ATOM 699 C C . THR A 1 94 ? 15.165 0.946 -16.925 1.00 94.12 94 THR A C 1
ATOM 701 O O . THR A 1 94 ? 16.302 1.136 -16.483 1.00 94.12 94 THR A O 1
ATOM 704 N N . PHE A 1 95 ? 14.929 0.551 -18.174 1.00 93.81 95 PHE A N 1
ATOM 705 C CA . PHE A 1 95 ? 15.970 0.235 -19.145 1.00 93.81 95 PHE A CA 1
ATOM 706 C C . PHE A 1 95 ? 15.928 1.198 -20.330 1.00 93.81 95 PHE A C 1
ATOM 708 O O . PHE A 1 95 ? 14.855 1.550 -20.816 1.00 93.81 95 PHE A O 1
ATOM 715 N N . GLU A 1 96 ? 17.105 1.572 -20.817 1.00 91.88 96 GLU A N 1
ATOM 716 C CA . GLU A 1 96 ? 17.302 2.216 -22.111 1.00 91.88 96 GLU A CA 1
ATOM 717 C C . GLU A 1 96 ? 17.676 1.138 -23.132 1.00 91.88 96 GLU A C 1
ATOM 719 O O . GLU A 1 96 ? 18.642 0.390 -22.931 1.00 91.88 96 GLU A O 1
ATOM 724 N N . TYR A 1 97 ? 16.887 1.024 -24.203 1.00 87.19 97 TYR A N 1
ATOM 725 C CA . TYR A 1 97 ? 17.127 0.040 -25.253 1.00 87.19 97 TYR A CA 1
ATOM 726 C C . TYR A 1 97 ? 18.348 0.414 -26.090 1.00 87.19 97 TYR A C 1
ATOM 728 O O . TYR A 1 97 ? 18.605 1.577 -26.379 1.00 87.19 97 TYR A O 1
ATOM 736 N N . GLY A 1 98 ? 19.097 -0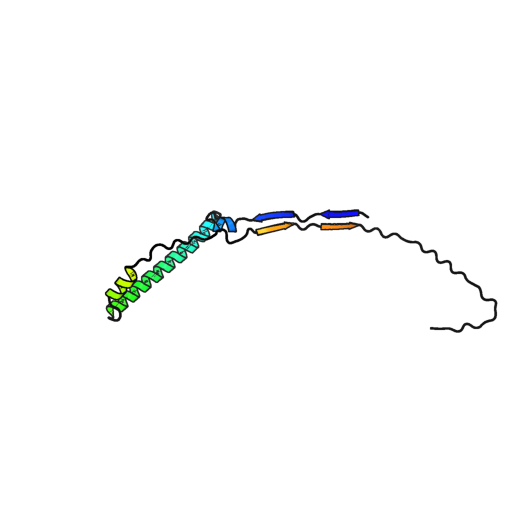.608 -26.487 1.00 85.00 98 GLY A N 1
ATOM 737 C CA . GLY A 1 98 ? 20.196 -0.452 -27.422 1.00 85.00 98 GLY A CA 1
ATOM 738 C C . GLY A 1 98 ? 19.709 -0.368 -28.868 1.00 85.00 98 GLY A C 1
ATOM 739 O O . GLY A 1 98 ? 18.750 -1.041 -29.241 1.00 85.00 98 GLY A O 1
ATOM 740 N N . GLU A 1 99 ? 20.398 0.421 -29.687 1.00 83.56 99 GLU A N 1
ATOM 741 C CA . GLU A 1 99 ? 20.131 0.538 -31.121 1.00 83.56 99 GLU A CA 1
ATOM 742 C C . GLU A 1 99 ? 21.160 -0.233 -31.949 1.00 83.56 99 GLU A C 1
ATOM 744 O O . GLU A 1 99 ? 22.350 -0.282 -31.615 1.00 83.56 99 GLU A O 1
ATOM 749 N N . VAL A 1 100 ? 20.702 -0.810 -33.061 1.00 80.25 100 VAL A N 1
ATOM 750 C CA . VAL A 1 100 ? 21.557 -1.466 -34.051 1.00 80.25 100 VAL A CA 1
ATOM 751 C C . VAL A 1 100 ? 21.462 -0.708 -35.367 1.00 80.25 100 VAL A C 1
ATOM 753 O O . VAL A 1 100 ? 20.398 -0.652 -35.979 1.00 80.25 100 VAL A O 1
ATOM 756 N N . ASN A 1 101 ? 22.591 -0.168 -35.817 1.00 78.94 101 ASN A N 1
ATOM 757 C CA . ASN A 1 101 ? 22.700 0.580 -37.064 1.00 78.94 101 ASN A CA 1
ATOM 758 C C . ASN A 1 101 ? 23.501 -0.228 -38.092 1.00 78.94 101 ASN A C 1
ATOM 760 O O . ASN A 1 101 ? 24.644 -0.616 -37.829 1.00 78.94 101 ASN A O 1
ATOM 764 N N . PHE A 1 102 ? 22.904 -0.463 -39.265 1.00 74.19 102 PHE A N 1
ATOM 765 C CA . PHE A 1 102 ? 23.534 -1.151 -40.394 1.00 74.19 102 PHE A CA 1
ATOM 766 C C . PHE A 1 102 ? 23.619 -0.232 -41.610 1.00 74.19 102 PHE A C 1
ATOM 768 O O . PHE A 1 102 ? 22.599 0.192 -42.148 1.00 74.19 102 PHE A O 1
ATOM 775 N N . GLU A 1 103 ? 24.837 0.005 -42.094 1.00 72.56 103 GLU A N 1
ATOM 776 C CA . GLU A 1 103 ? 25.067 0.706 -43.356 1.00 72.56 103 GLU A CA 1
ATOM 777 C C . GLU A 1 103 ? 25.388 -0.304 -44.464 1.00 72.56 103 GLU A C 1
ATOM 779 O O . GLU A 1 103 ? 26.441 -0.958 -44.466 1.00 72.56 103 GLU A O 1
ATOM 784 N N . PHE A 1 104 ? 24.457 -0.438 -45.414 1.00 71.25 104 PHE A N 1
ATOM 785 C CA . PHE A 1 104 ? 24.592 -1.308 -46.578 1.00 71.25 104 PHE A CA 1
ATOM 786 C C . PHE A 1 104 ? 24.844 -0.486 -47.843 1.00 71.25 104 PHE A C 1
ATOM 788 O O . PHE A 1 104 ? 24.019 0.331 -48.243 1.00 71.25 104 PHE A O 1
ATOM 795 N N . THR A 1 105 ? 25.974 -0.737 -48.504 1.00 72.81 105 THR A N 1
ATOM 796 C CA . THR A 1 105 ? 26.262 -0.193 -49.835 1.00 72.81 105 THR A CA 1
ATOM 797 C C . THR A 1 105 ? 26.083 -1.312 -50.864 1.00 72.81 105 THR A C 1
ATOM 799 O O . THR A 1 105 ? 26.896 -2.242 -50.870 1.00 72.81 105 THR A O 1
ATOM 802 N N . PRO A 1 106 ? 25.044 -1.274 -51.719 1.00 65.81 106 PRO A N 1
ATOM 803 C CA . PRO A 1 106 ? 24.889 -2.260 -52.781 1.00 65.81 106 PRO A CA 1
ATOM 804 C C . PRO A 1 106 ? 26.014 -2.109 -53.810 1.00 65.81 106 PRO A C 1
ATOM 806 O O . PRO A 1 106 ? 26.293 -1.010 -54.287 1.00 65.81 106 PRO A O 1
ATOM 809 N N . LEU A 1 107 ? 26.656 -3.220 -54.172 1.00 60.34 107 LEU A N 1
ATOM 810 C CA . LEU A 1 107 ? 27.569 -3.266 -55.311 1.00 60.34 107 LEU A CA 1
ATOM 811 C C . LEU A 1 107 ? 26.758 -3.305 -56.610 1.00 60.34 107 LEU A C 1
ATOM 813 O O . LEU A 1 107 ? 26.002 -4.245 -56.852 1.00 60.34 107 LEU A O 1
ATOM 817 N N . THR A 1 108 ? 26.948 -2.302 -57.466 1.00 61.53 108 THR A N 1
ATOM 818 C CA . THR A 1 108 ? 26.428 -2.305 -58.837 1.00 61.53 108 THR A CA 1
ATOM 819 C C . THR A 1 108 ? 27.255 -3.272 -59.679 1.00 61.53 108 THR A C 1
ATOM 821 O O . THR A 1 108 ? 28.380 -2.963 -60.067 1.00 61.53 108 THR A O 1
ATOM 824 N N . ILE A 1 109 ? 26.710 -4.453 -59.969 1.00 63.72 109 ILE A N 1
ATOM 825 C CA . ILE A 1 109 ? 27.313 -5.389 -60.923 1.00 63.72 109 ILE A CA 1
ATOM 826 C C . ILE A 1 109 ? 26.826 -5.002 -62.322 1.00 63.72 109 ILE A C 1
ATOM 828 O O . ILE A 1 109 ? 25.658 -5.193 -62.657 1.00 63.72 109 ILE A O 1
ATOM 832 N N . GLY A 1 110 ? 27.721 -4.447 -63.142 1.00 51.09 110 GLY A N 1
ATOM 833 C CA . GLY A 1 110 ? 27.472 -4.238 -64.567 1.00 51.09 110 GLY A CA 1
ATOM 834 C C . GLY A 1 110 ? 27.491 -5.578 -65.296 1.00 51.09 110 GLY A C 1
ATOM 835 O O . GLY A 1 110 ? 28.557 -6.145 -65.524 1.00 51.09 110 GLY A O 1
ATOM 836 N N . THR A 1 111 ? 26.321 -6.109 -65.640 1.00 51.22 111 THR A N 1
ATOM 837 C CA . THR A 1 111 ? 26.214 -7.283 -66.511 1.00 51.22 111 THR A CA 1
ATOM 838 C C . THR A 1 111 ? 26.226 -6.819 -67.967 1.00 51.22 111 THR A C 1
ATOM 840 O O . THR A 1 111 ? 25.283 -6.199 -68.448 1.00 51.22 111 THR A O 1
ATOM 843 N N . ASN A 1 112 ? 27.320 -7.097 -68.680 1.00 46.81 112 ASN A N 1
ATOM 844 C CA . ASN A 1 112 ? 27.370 -6.915 -70.129 1.00 46.81 112 ASN A CA 1
ATOM 845 C C . ASN A 1 112 ? 26.694 -8.119 -70.793 1.00 46.81 112 ASN A C 1
ATOM 847 O O . ASN A 1 112 ? 27.237 -9.224 -70.779 1.00 46.81 112 ASN A O 1
ATOM 851 N N . PHE A 1 113 ? 25.513 -7.908 -71.370 1.00 47.66 113 PHE A N 1
ATOM 852 C CA . PHE A 1 113 ? 24.869 -8.892 -72.235 1.00 47.66 113 PHE A CA 1
ATOM 853 C C . PHE A 1 113 ? 25.479 -8.806 -73.637 1.00 47.66 113 PHE A C 1
ATOM 855 O O . PHE A 1 113 ? 25.272 -7.827 -74.352 1.00 47.66 113 PHE A O 1
ATOM 862 N N . TYR A 1 114 ? 26.216 -9.839 -74.042 1.00 45.75 114 TYR A N 1
ATOM 863 C CA . TYR A 1 114 ? 26.572 -10.038 -75.445 1.00 45.75 114 TYR A CA 1
ATOM 864 C C . TYR A 1 114 ? 25.422 -10.776 -76.127 1.00 45.75 114 TYR A C 1
ATOM 866 O O . TYR A 1 114 ? 25.243 -11.975 -75.926 1.00 45.75 114 TYR A O 1
ATOM 874 N N . ILE A 1 115 ? 24.625 -10.059 -76.918 1.00 49.75 115 ILE A N 1
ATOM 875 C CA . ILE A 1 115 ? 23.669 -10.686 -77.833 1.00 49.75 115 ILE A CA 1
ATOM 876 C C . ILE A 1 115 ? 24.449 -11.037 -79.102 1.00 49.75 115 ILE A C 1
ATOM 878 O O . ILE A 1 115 ? 24.745 -10.156 -79.910 1.00 49.75 115 ILE A O 1
ATOM 882 N N . SER A 1 116 ? 24.808 -12.311 -79.281 1.00 43.16 116 SER A N 1
ATOM 883 C CA . SER A 1 116 ? 25.243 -12.805 -80.588 1.00 43.16 116 SER A CA 1
ATOM 884 C C . SER A 1 116 ? 24.023 -12.830 -81.502 1.00 43.16 116 SER A C 1
ATOM 886 O O . SER A 1 116 ? 23.124 -13.654 -81.347 1.00 43.16 116 SER A O 1
ATOM 888 N N . THR A 1 117 ? 23.960 -11.886 -82.434 1.00 44.66 117 THR A N 1
ATOM 889 C CA . THR A 1 117 ? 23.012 -11.962 -83.542 1.00 44.66 117 THR A CA 1
ATOM 890 C C . THR A 1 117 ? 23.597 -12.906 -84.580 1.00 44.66 117 THR A C 1
ATOM 892 O O . THR A 1 117 ? 24.354 -12.491 -85.454 1.00 44.66 117 THR A O 1
ATOM 895 N N . ASP A 1 118 ? 23.249 -14.188 -84.488 1.00 48.28 118 ASP A N 1
ATOM 896 C CA . ASP A 1 118 ? 23.327 -15.054 -85.658 1.00 48.28 118 ASP A CA 1
ATOM 897 C C . ASP A 1 118 ? 22.276 -14.540 -86.641 1.00 48.28 118 ASP A C 1
ATOM 899 O O . ASP A 1 118 ? 21.076 -14.718 -86.444 1.00 48.28 118 ASP A O 1
ATOM 903 N N . ILE A 1 119 ? 22.722 -13.799 -87.656 1.00 47.97 119 ILE A N 1
ATOM 904 C CA . ILE A 1 119 ? 21.873 -13.344 -88.757 1.00 47.97 119 ILE A CA 1
ATOM 905 C C . ILE A 1 119 ? 21.522 -14.597 -89.571 1.00 47.97 119 ILE A C 1
ATOM 907 O O . ILE A 1 119 ? 22.415 -15.150 -90.222 1.00 47.97 119 ILE A O 1
ATOM 911 N N . PRO A 1 120 ? 20.263 -15.073 -89.570 1.00 43.16 120 PRO A N 1
ATOM 912 C CA . PRO A 1 120 ? 19.907 -16.230 -90.369 1.00 43.16 120 PRO A CA 1
ATOM 913 C C . PRO A 1 120 ? 20.005 -15.855 -91.849 1.00 43.16 120 PRO A C 1
ATOM 915 O O . PRO A 1 120 ? 19.458 -14.842 -92.300 1.00 43.16 120 PRO A O 1
ATOM 918 N N . GLN A 1 121 ? 20.730 -16.666 -92.620 1.00 50.50 121 GLN A N 1
ATOM 919 C CA . GLN A 1 121 ? 20.742 -16.536 -94.070 1.00 50.50 121 GLN A CA 1
ATOM 920 C C . GLN A 1 121 ? 19.318 -16.735 -94.605 1.00 50.50 121 GLN A C 1
ATOM 922 O O . GLN A 1 121 ? 18.603 -17.657 -94.226 1.00 50.50 121 GLN A O 1
ATOM 927 N N . LYS A 1 122 ? 18.917 -15.796 -95.463 1.00 43.44 122 LYS A N 1
ATOM 928 C CA . LYS A 1 122 ? 17.612 -15.641 -96.111 1.00 43.44 122 LYS A CA 1
ATOM 929 C C . LYS A 1 122 ? 17.000 -16.987 -96.537 1.00 43.44 122 LYS A C 1
ATOM 931 O O . LYS A 1 122 ? 17.412 -17.527 -97.560 1.00 43.44 122 LYS A O 1
ATOM 936 N N . GLY A 1 123 ? 15.983 -17.480 -95.818 1.00 53.28 123 GLY A N 1
ATOM 937 C CA . GLY A 1 123 ? 15.210 -18.623 -96.320 1.00 53.28 123 GLY A CA 1
ATOM 938 C C . GLY A 1 123 ? 14.255 -19.391 -95.403 1.00 53.28 123 GLY A C 1
ATOM 939 O O . GLY A 1 123 ? 13.489 -20.169 -95.957 1.00 53.28 123 GLY A O 1
ATOM 940 N N . GLU A 1 124 ? 14.223 -19.209 -94.077 1.00 41.38 124 GLU A N 1
ATOM 941 C CA . GLU A 1 124 ? 13.367 -20.053 -93.217 1.00 41.38 124 GLU A CA 1
ATOM 942 C C . GLU A 1 124 ? 12.377 -19.265 -92.347 1.00 41.38 124 GLU A C 1
ATOM 944 O O . GLU A 1 124 ? 12.687 -18.222 -91.771 1.00 41.38 124 GLU A O 1
ATOM 949 N N . SER A 1 125 ? 11.138 -19.762 -92.322 1.00 41.94 125 SER A N 1
ATOM 950 C CA . SER A 1 125 ? 9.959 -19.164 -91.698 1.00 41.94 125 SER A CA 1
ATOM 951 C C . SER A 1 125 ? 10.015 -19.211 -90.172 1.00 41.94 125 SER A C 1
ATOM 953 O O . SER A 1 125 ? 10.180 -20.274 -89.577 1.00 41.94 125 SER A O 1
ATOM 955 N N . ILE A 1 126 ? 9.780 -18.058 -89.549 1.00 40.28 126 ILE A N 1
ATOM 956 C CA . ILE A 1 126 ? 9.636 -17.889 -88.102 1.00 40.28 126 ILE A CA 1
ATOM 957 C C . ILE A 1 126 ? 8.305 -18.507 -87.655 1.00 40.28 126 ILE A C 1
ATOM 959 O O . ILE A 1 126 ? 7.243 -17.957 -87.942 1.00 40.28 126 ILE A O 1
ATOM 963 N N . ASN A 1 127 ? 8.352 -19.631 -86.939 1.00 38.84 127 ASN A N 1
ATOM 964 C CA . ASN A 1 127 ? 7.212 -20.091 -86.150 1.00 38.84 127 ASN A CA 1
ATOM 965 C C . ASN A 1 127 ? 7.303 -19.456 -84.759 1.00 38.84 127 ASN A C 1
ATOM 967 O O . ASN A 1 127 ? 8.232 -19.733 -84.001 1.00 38.84 127 ASN A O 1
ATOM 971 N N . GLN A 1 128 ? 6.343 -18.582 -84.448 1.00 39.38 128 GLN A N 1
ATOM 972 C CA . GLN A 1 128 ? 6.109 -18.077 -83.096 1.00 39.38 128 GLN A CA 1
ATOM 973 C C . GLN A 1 128 ? 5.798 -19.245 -82.155 1.00 39.38 128 GLN A C 1
ATOM 975 O O . GLN A 1 128 ? 4.945 -20.075 -82.468 1.00 39.38 128 GLN A O 1
ATOM 980 N N . ILE A 1 129 ? 6.429 -19.266 -80.982 1.00 38.56 129 ILE A N 1
ATOM 981 C CA . ILE A 1 129 ? 5.921 -20.001 -79.825 1.00 38.56 129 ILE A CA 1
ATOM 982 C C . ILE A 1 129 ? 5.850 -19.019 -78.652 1.00 38.56 129 ILE A C 1
ATOM 984 O O . ILE A 1 129 ? 6.747 -18.197 -78.472 1.00 38.56 129 ILE A O 1
ATOM 988 N N . VAL A 1 130 ? 4.705 -19.110 -77.973 1.00 40.25 130 VAL A N 1
ATOM 989 C CA . VAL A 1 130 ? 4.205 -18.396 -76.788 1.00 40.25 130 VAL A CA 1
ATOM 990 C C . VAL A 1 130 ? 5.239 -18.252 -75.677 1.00 40.25 130 VAL A C 1
ATOM 992 O O . VAL A 1 130 ? 5.937 -19.253 -75.403 1.00 40.25 130 VAL A O 1
#

Sequence (130 aa):
MSSSITFCRIQNIDYSACRAEMGYPSPLTASMMWKDEAEQSVLNYLEAKSASGDALGAIEKGSVSIGDVAESESFTEPPEVNIDAVPKTPPRITFEYGEVNFEFTPLTIGTNFYISTDIPQKGESINQIV

Secondary structure (DSSP, 8-state):
-EEEEPPPEEEEEE-HHHHHHTT---HHHHHHHHHHHHHHHHHHHHHHHHHHHHHHHHHHTTSS-HHHHHHHHH--PPPP-----S--SPPEEEEEPPPEEEE------------------S--------

Organism: NCBI:txid224999

Foldseek 3Di:
DDKDKFAKDWPDWACQLLCVQVVRHDPVVVVVVVVVVVVVVVVVVVVVVVVVVVVVVCVVVVNDPPVRVCVVPVDDDDDDDDDDDGDPDGIDIDMDHMDMDDDDDDDDDDDDDDDPPPPDDPDDDDDDDD